Protein AF-A0A817SAX3-F1 (afdb_monomer_lite)

Radius of gyration: 15.84 Å; chains: 1; bounding box: 39×29×40 Å

Secondary structure (DSSP, 8-state):
-EEETTEEE-STTTT--EEE---GGGG-EEETTEEE-TTSPPHHHHHHHHHHHHHHHHHHHTTSTT--EEEPPTTS--------SS--------

Sequence (94 aa):
LCESDDGLKTIVDLPGDLLIIPQATLGGRLNGHRFQYHNNINRDIGLEFYDKFVSNLRELCNQNKDNIVHAGSYGIKQIYSCETNGPAMHLIEF

pLDDT: mean 93.37, std 5.43, range [70.19, 98.5]

Structure (mmCIF, N/CA/C/O backbone):
data_AF-A0A817SAX3-F1
#
_entry.id   AF-A0A817SAX3-F1
#
loop_
_atom_site.group_PDB
_atom_site.id
_atom_site.type_symbol
_atom_site.label_atom_id
_atom_site.label_alt_id
_atom_site.label_comp_id
_atom_site.label_asym_id
_atom_site.label_entity_id
_atom_site.label_seq_id
_atom_site.pdbx_PDB_ins_code
_atom_site.Cartn_x
_atom_site.Cartn_y
_atom_site.Cartn_z
_atom_site.occupancy
_atom_site.B_iso_or_equiv
_atom_site.auth_seq_id
_atom_site.auth_comp_id
_atom_site.auth_asym_id
_atom_site.auth_atom_id
_atom_site.pdbx_PDB_model_num
ATOM 1 N N . LEU A 1 1 ? 4.868 3.237 14.843 1.00 83.38 1 LEU A N 1
ATOM 2 C CA . LEU A 1 1 ? 4.298 3.634 16.147 1.00 83.38 1 LEU A CA 1
ATOM 3 C C . LEU A 1 1 ? 3.722 5.028 15.989 1.00 83.38 1 LEU A C 1
ATOM 5 O O . LEU A 1 1 ? 4.312 5.820 15.264 1.00 83.38 1 LEU A O 1
ATOM 9 N N . CYS A 1 2 ? 2.584 5.288 16.613 1.00 88.31 2 CYS A N 1
ATOM 10 C CA . CYS A 1 2 ? 1.864 6.553 16.580 1.00 88.31 2 CYS A CA 1
ATOM 11 C C . CYS A 1 2 ? 1.935 7.195 17.970 1.00 88.31 2 CYS A C 1
ATOM 13 O O . CYS A 1 2 ? 1.903 6.484 18.977 1.00 88.31 2 CYS A O 1
ATOM 15 N N . GLU A 1 3 ? 2.057 8.517 18.016 1.00 89.75 3 GLU A N 1
ATOM 16 C CA . GLU A 1 3 ? 2.060 9.279 19.265 1.00 89.75 3 GLU A CA 1
ATOM 17 C C . GLU A 1 3 ? 0.644 9.345 19.859 1.00 89.75 3 GLU A C 1
ATOM 19 O O . GLU A 1 3 ? -0.332 9.550 19.138 1.00 89.75 3 GLU A O 1
ATOM 24 N N . SER A 1 4 ? 0.539 9.132 21.169 1.00 87.31 4 SER A N 1
ATOM 25 C CA . SER A 1 4 ? -0.678 9.294 21.968 1.00 87.31 4 SER A CA 1
ATOM 26 C C . SER A 1 4 ? -0.310 9.854 23.345 1.00 87.31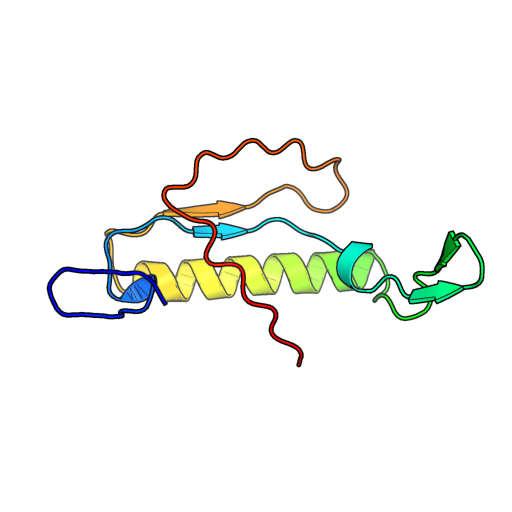 4 SER A C 1
ATOM 28 O O . SER A 1 4 ? 0.865 9.829 23.717 1.00 87.31 4 SER A O 1
ATOM 30 N N . ASP A 1 5 ? -1.296 10.301 24.123 1.00 87.06 5 ASP A N 1
ATOM 31 C CA . ASP A 1 5 ? -1.068 10.864 25.464 1.00 87.06 5 ASP A CA 1
ATOM 32 C C . ASP A 1 5 ? -0.379 9.873 26.428 1.00 87.06 5 ASP A C 1
ATOM 34 O O . ASP A 1 5 ? 0.390 10.282 27.296 1.00 87.06 5 ASP A O 1
ATOM 38 N N . ASP A 1 6 ? -0.587 8.563 26.236 1.00 88.62 6 ASP A N 1
ATOM 39 C CA . ASP A 1 6 ? 0.049 7.496 27.029 1.00 88.62 6 ASP A CA 1
ATOM 40 C C . ASP A 1 6 ? 1.406 7.035 26.453 1.00 88.62 6 ASP A C 1
ATOM 42 O O . ASP A 1 6 ? 1.965 6.023 26.884 1.00 88.62 6 ASP A O 1
ATOM 46 N N . GLY A 1 7 ? 1.925 7.725 25.433 1.00 90.12 7 GLY A N 1
ATOM 47 C CA . GLY A 1 7 ? 3.143 7.365 24.711 1.00 90.12 7 GLY A CA 1
ATOM 48 C C . GLY A 1 7 ? 2.888 6.695 23.358 1.00 90.12 7 GLY A C 1
ATOM 49 O O . GLY A 1 7 ? 1.860 6.895 22.710 1.00 90.12 7 GLY A O 1
ATOM 50 N N . LEU A 1 8 ? 3.869 5.919 22.892 1.00 91.06 8 LEU A N 1
ATOM 51 C CA . LEU A 1 8 ? 3.858 5.313 21.560 1.00 91.06 8 LEU A CA 1
ATOM 52 C C . LEU A 1 8 ? 2.988 4.050 21.513 1.00 91.06 8 LEU A C 1
ATOM 54 O O . LEU A 1 8 ? 3.249 3.092 22.238 1.00 91.06 8 LEU A O 1
ATOM 58 N N . LYS A 1 9 ? 2.016 4.011 20.597 1.00 90.94 9 LYS A N 1
ATOM 59 C CA . LYS A 1 9 ? 1.138 2.846 20.365 1.00 90.94 9 LYS A CA 1
ATOM 60 C C . LYS A 1 9 ? 1.203 2.360 18.917 1.00 90.94 9 LYS A C 1
ATOM 62 O O . LYS A 1 9 ? 1.738 3.049 18.040 1.00 90.94 9 LYS A O 1
ATOM 67 N N . THR A 1 10 ? 0.725 1.147 18.639 1.00 90.69 10 THR A N 1
ATOM 68 C CA . THR A 1 10 ? 0.577 0.688 17.249 1.00 90.69 10 THR A CA 1
ATOM 69 C C . THR A 1 10 ? -0.692 1.270 16.632 1.00 90.69 10 THR A C 1
ATOM 71 O O . THR A 1 10 ? -1.572 1.747 17.342 1.00 90.69 10 THR A O 1
ATOM 74 N N . ILE A 1 11 ? -0.795 1.229 15.301 1.00 89.56 11 ILE A N 1
ATOM 75 C CA . ILE A 1 11 ? -2.015 1.676 14.616 1.00 89.56 11 ILE A CA 1
ATOM 76 C C . ILE A 1 11 ? -3.219 0.787 14.950 1.00 89.56 11 ILE A C 1
ATOM 78 O O . ILE A 1 11 ? -4.340 1.265 14.942 1.00 89.56 11 ILE A O 1
ATOM 82 N N . VAL A 1 12 ? -2.985 -0.488 15.282 1.00 88.06 12 VAL A N 1
ATOM 83 C CA . VAL A 1 12 ? -4.049 -1.429 15.656 1.00 88.06 12 VAL A CA 1
ATOM 84 C C . VAL A 1 12 ? -4.593 -1.108 17.049 1.00 88.06 12 VAL A C 1
ATOM 86 O O . VAL A 1 12 ? -5.762 -1.350 17.309 1.00 88.06 12 VAL A O 1
ATOM 89 N N . ASP A 1 13 ? -3.778 -0.527 17.932 1.00 87.56 13 ASP A N 1
ATOM 90 C CA . ASP A 1 13 ? -4.181 -0.143 19.294 1.00 87.56 13 ASP A CA 1
ATOM 91 C C . ASP A 1 13 ? -4.828 1.254 19.367 1.00 87.56 13 ASP A C 1
ATOM 93 O O . ASP A 1 13 ? -5.158 1.732 20.455 1.00 87.56 13 ASP A O 1
ATOM 97 N N . LEU A 1 14 ? -4.958 1.944 18.232 1.00 87.50 14 LEU A N 1
ATOM 98 C CA . LEU A 1 14 ? -5.494 3.298 18.127 1.00 87.50 14 LEU A CA 1
ATOM 99 C C . LEU A 1 14 ? -6.634 3.345 17.102 1.00 87.50 14 LEU A C 1
ATOM 101 O O . LEU A 1 14 ? -6.609 2.581 16.142 1.00 87.50 14 LEU A O 1
ATOM 105 N N . PRO A 1 15 ? -7.592 4.278 17.231 1.00 85.75 15 PRO A N 1
ATOM 106 C CA . PRO A 1 15 ? -8.655 4.482 16.246 1.00 85.75 15 PRO A CA 1
ATOM 107 C C . PRO A 1 15 ? -8.128 5.256 15.023 1.00 85.75 15 PRO A C 1
ATOM 109 O O . PRO A 1 15 ? -8.495 6.407 14.792 1.00 85.75 15 PRO A O 1
ATOM 112 N N . GLY A 1 16 ? -7.185 4.666 14.285 1.00 88.94 16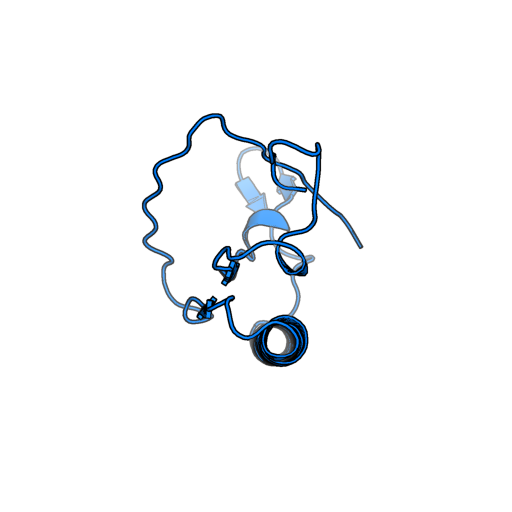 GLY A N 1
ATOM 113 C CA . GLY A 1 16 ? -6.534 5.293 13.135 1.00 88.94 16 GLY A CA 1
ATOM 114 C C . GLY A 1 16 ? -6.619 4.449 11.868 1.00 88.94 16 GLY A C 1
ATOM 115 O O . GLY A 1 16 ? -6.388 3.242 11.889 1.00 88.94 16 GLY A O 1
ATOM 116 N N . ASP A 1 17 ? -6.905 5.086 10.741 1.00 93.12 17 ASP A N 1
ATOM 117 C CA . ASP A 1 17 ? -7.007 4.383 9.464 1.00 93.12 17 ASP A CA 1
ATOM 118 C C . ASP A 1 17 ? -5.636 3.995 8.898 1.00 93.12 17 ASP A C 1
ATOM 120 O O . ASP A 1 17 ? -4.612 4.639 9.145 1.00 93.12 17 ASP A O 1
ATOM 124 N N . LEU A 1 18 ? -5.627 2.940 8.082 1.00 94.38 18 LEU A N 1
ATOM 125 C CA . LEU A 1 18 ? -4.445 2.472 7.368 1.00 94.38 18 LEU A CA 1
ATOM 126 C C . LEU A 1 18 ? -4.628 2.665 5.862 1.00 94.38 18 LEU A C 1
ATOM 128 O O . LEU A 1 18 ? -5.569 2.137 5.275 1.00 94.38 18 LEU A O 1
ATOM 132 N N . LEU A 1 19 ? -3.689 3.359 5.215 1.00 96.88 19 LEU A N 1
ATOM 133 C CA . LEU A 1 19 ? -3.620 3.461 3.757 1.00 96.88 19 LEU A CA 1
ATOM 134 C C . LEU A 1 19 ? -2.431 2.662 3.218 1.00 96.88 19 LEU A C 1
ATOM 136 O O . LEU A 1 19 ? -1.276 2.967 3.507 1.00 96.88 19 LEU A O 1
ATOM 140 N N . ILE A 1 20 ? -2.718 1.670 2.378 1.00 97.94 20 ILE A N 1
ATOM 141 C CA . ILE A 1 20 ? -1.715 0.809 1.749 1.00 97.94 20 ILE A CA 1
ATOM 142 C C . ILE A 1 20 ? -1.517 1.229 0.290 1.00 97.94 20 ILE A C 1
ATOM 144 O O . ILE A 1 20 ? -2.428 1.105 -0.530 1.00 97.94 20 ILE A O 1
ATOM 148 N N . ILE A 1 21 ? -0.304 1.655 -0.070 1.00 98.25 21 ILE A N 1
ATOM 149 C CA . ILE A 1 21 ? 0.044 2.069 -1.437 1.00 98.25 21 ILE A CA 1
ATOM 150 C C . ILE A 1 21 ? 1.098 1.110 -2.011 1.00 98.25 21 ILE A C 1
ATOM 152 O O . ILE A 1 21 ? 2.177 0.986 -1.429 1.00 98.25 21 ILE A O 1
ATOM 156 N N . PRO A 1 22 ? 0.845 0.439 -3.151 1.00 97.81 22 PRO A N 1
ATOM 157 C CA . PRO A 1 22 ? 1.860 -0.387 -3.793 1.00 97.81 22 PRO A CA 1
ATOM 158 C C . PRO A 1 22 ? 2.990 0.502 -4.329 1.00 97.81 22 PRO A C 1
ATOM 160 O O . PRO A 1 22 ? 2.758 1.366 -5.176 1.00 97.81 22 PRO A O 1
ATOM 163 N N . GLN A 1 23 ? 4.222 0.284 -3.858 1.00 97.44 23 GLN A N 1
ATOM 164 C CA . GLN A 1 23 ? 5.380 1.114 -4.210 1.00 97.44 23 GLN A CA 1
ATOM 165 C C . GLN A 1 23 ? 6.604 0.272 -4.597 1.00 97.44 23 GLN A C 1
ATOM 167 O O . GLN A 1 23 ? 7.594 0.186 -3.874 1.00 97.44 23 GLN A O 1
ATOM 172 N N . ALA A 1 24 ? 6.565 -0.323 -5.791 1.00 96.62 24 ALA A N 1
ATOM 173 C CA . ALA A 1 24 ? 7.676 -1.125 -6.316 1.00 96.62 24 ALA A CA 1
ATOM 174 C C . ALA A 1 24 ? 8.970 -0.312 -6.532 1.00 96.62 24 ALA A C 1
ATOM 176 O O . ALA A 1 24 ? 10.055 -0.885 -6.634 1.00 96.62 24 ALA A O 1
ATOM 177 N N . THR A 1 25 ? 8.885 1.023 -6.601 1.00 96.44 25 THR A N 1
ATOM 178 C CA . THR A 1 25 ? 10.064 1.875 -6.819 1.00 96.44 25 THR A CA 1
ATOM 179 C C . THR A 1 25 ? 11.039 1.885 -5.640 1.00 96.44 25 THR A C 1
ATOM 181 O O . THR A 1 25 ? 12.213 2.180 -5.855 1.00 96.44 25 THR A O 1
ATOM 184 N N . LEU A 1 26 ? 10.604 1.481 -4.439 1.00 96.44 26 LEU A N 1
ATOM 185 C CA . LEU A 1 26 ? 11.482 1.329 -3.272 1.00 96.44 26 LEU A CA 1
ATOM 186 C C . LEU A 1 26 ? 12.568 0.263 -3.482 1.00 96.44 26 LEU A C 1
ATOM 188 O O . LEU A 1 26 ? 13.647 0.382 -2.918 1.00 96.44 26 LEU A O 1
ATOM 192 N N . GLY A 1 27 ? 12.328 -0.737 -4.338 1.00 95.44 27 GLY A N 1
ATOM 193 C CA . GLY A 1 27 ? 13.332 -1.749 -4.696 1.00 95.44 27 GLY A CA 1
ATOM 194 C C . GLY A 1 27 ? 14.373 -1.273 -5.719 1.00 95.44 27 GLY A C 1
ATOM 195 O O . GLY A 1 27 ? 15.245 -2.041 -6.133 1.00 95.44 27 GLY A O 1
ATOM 196 N N . GLY A 1 28 ? 14.282 -0.016 -6.162 1.00 96.31 28 GLY A N 1
ATOM 197 C CA . GLY A 1 28 ? 15.196 0.563 -7.134 1.00 96.31 28 GLY A CA 1
ATOM 198 C C . GLY A 1 28 ? 16.620 0.660 -6.601 1.00 96.31 28 GLY A C 1
ATOM 199 O O . GLY A 1 28 ? 16.867 1.237 -5.547 1.00 96.31 28 GLY A O 1
ATOM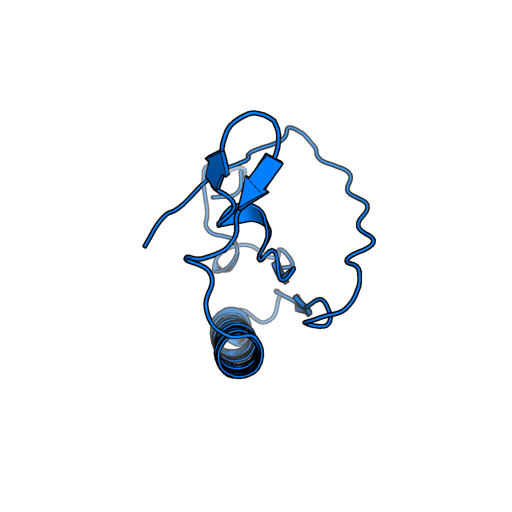 200 N N . ARG A 1 29 ? 17.585 0.181 -7.385 1.00 96.00 29 ARG A N 1
ATOM 201 C CA . ARG A 1 29 ? 19.014 0.388 -7.125 1.00 96.00 29 ARG A CA 1
ATOM 202 C C . ARG A 1 29 ? 19.587 1.405 -8.096 1.00 96.00 29 ARG A C 1
ATOM 204 O O . ARG A 1 29 ? 19.343 1.318 -9.299 1.00 96.00 29 ARG A O 1
ATOM 211 N N . LEU A 1 30 ? 20.344 2.367 -7.579 1.00 96.38 30 LEU A N 1
ATOM 212 C CA . LEU A 1 30 ? 20.993 3.376 -8.406 1.00 96.38 30 LEU A CA 1
ATOM 213 C C . LEU A 1 30 ? 22.167 2.752 -9.174 1.00 96.38 30 LEU A C 1
ATOM 215 O O . LEU A 1 30 ? 23.063 2.162 -8.575 1.00 96.38 30 LEU A O 1
ATOM 219 N N . ASN A 1 31 ? 22.168 2.902 -10.496 1.00 95.25 31 ASN A N 1
ATOM 220 C CA . ASN A 1 31 ? 23.269 2.518 -11.373 1.00 95.25 31 ASN A CA 1
ATOM 221 C C . ASN A 1 31 ? 23.599 3.697 -12.304 1.00 95.25 31 ASN A C 1
ATOM 223 O O . ASN A 1 31 ? 22.843 4.026 -13.225 1.00 95.25 31 ASN A O 1
ATOM 227 N N . GLY A 1 32 ? 24.703 4.389 -12.010 1.00 95.56 32 GLY A N 1
ATOM 228 C CA . GLY A 1 32 ? 25.021 5.681 -12.616 1.00 95.56 32 GLY A CA 1
ATOM 229 C C . GLY A 1 32 ? 23.960 6.728 -12.267 1.00 95.56 32 GLY A C 1
ATOM 230 O O . GLY A 1 32 ? 23.783 7.072 -11.104 1.00 95.56 32 GLY A O 1
ATOM 231 N N . HIS A 1 33 ? 23.231 7.207 -13.278 1.00 95.62 33 HIS A N 1
ATOM 232 C CA . HIS A 1 33 ? 22.187 8.234 -13.136 1.00 95.62 33 HIS A CA 1
ATOM 233 C C . HIS A 1 33 ? 20.760 7.676 -13.277 1.00 95.62 33 HIS A C 1
ATOM 235 O O . HIS A 1 33 ? 19.818 8.436 -13.498 1.00 95.62 33 HIS A O 1
ATOM 241 N N . ARG A 1 34 ? 20.583 6.348 -13.238 1.00 96.25 34 ARG A N 1
ATOM 242 C CA . ARG A 1 34 ? 19.277 5.697 -13.425 1.00 96.25 34 ARG A CA 1
ATOM 243 C C . ARG A 1 34 ? 19.025 4.659 -12.341 1.00 96.25 34 ARG A C 1
ATOM 245 O O . ARG A 1 34 ? 19.938 3.944 -11.941 1.00 96.25 34 ARG A O 1
ATOM 252 N N . PHE A 1 35 ? 17.773 4.543 -11.913 1.00 97.44 35 PHE A N 1
ATOM 253 C CA . PHE A 1 35 ? 17.336 3.433 -11.073 1.00 97.44 35 PHE A CA 1
ATOM 254 C C . PHE A 1 35 ? 17.068 2.188 -11.922 1.00 97.44 35 PHE A C 1
ATOM 256 O O . PHE A 1 35 ? 16.491 2.272 -13.007 1.00 97.44 35 PHE A O 1
ATOM 263 N N . GLN A 1 36 ? 17.490 1.034 -11.415 1.00 97.38 36 GLN A N 1
ATOM 264 C CA . GLN A 1 36 ? 17.234 -0.286 -11.981 1.00 97.38 36 GLN A CA 1
ATOM 265 C C . GLN A 1 36 ? 16.410 -1.119 -11.003 1.00 97.38 36 GLN A C 1
ATOM 267 O O . GLN A 1 36 ? 16.612 -1.045 -9.793 1.00 97.38 36 GLN A O 1
ATOM 272 N N . TYR A 1 37 ? 15.511 -1.943 -11.539 1.00 96.81 37 TYR A N 1
ATOM 273 C CA . TYR A 1 37 ? 14.510 -2.687 -10.764 1.00 96.81 37 TYR A CA 1
ATOM 274 C C . TYR A 1 37 ? 14.605 -4.201 -10.988 1.00 96.81 37 TYR A C 1
ATOM 276 O O . TYR A 1 37 ? 13.624 -4.917 -10.831 1.00 96.81 37 TYR A O 1
ATOM 284 N N . HIS A 1 38 ? 15.778 -4.704 -11.384 1.00 95.19 38 HIS A N 1
ATOM 285 C CA . HIS A 1 38 ? 15.975 -6.120 -11.723 1.00 95.19 38 HIS A CA 1
ATOM 286 C C . HIS A 1 38 ? 15.715 -7.080 -10.554 1.00 95.19 38 HIS A C 1
ATOM 288 O O . HIS A 1 38 ? 15.418 -8.245 -10.789 1.00 95.19 38 HIS A O 1
ATOM 294 N N . ASN A 1 39 ? 15.801 -6.583 -9.318 1.00 93.81 39 ASN A N 1
ATOM 295 C CA . ASN A 1 39 ? 15.545 -7.363 -8.1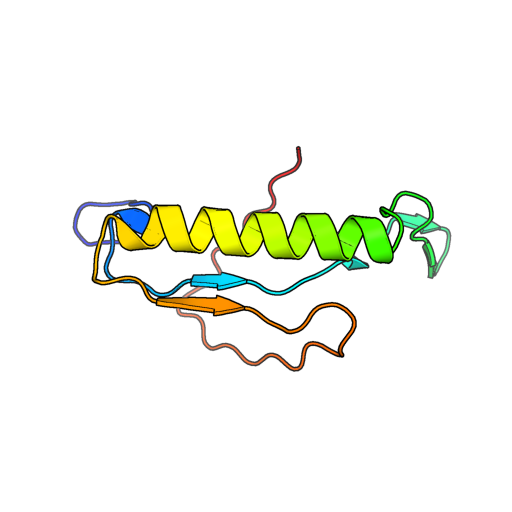07 1.00 93.81 39 ASN A CA 1
ATOM 296 C C . ASN A 1 39 ? 14.077 -7.321 -7.664 1.00 93.81 39 ASN A C 1
ATOM 298 O O . ASN A 1 39 ? 13.725 -7.960 -6.676 1.00 93.81 39 ASN A O 1
ATOM 302 N N . ASN A 1 40 ? 13.225 -6.558 -8.353 1.00 96.50 40 ASN A N 1
ATOM 303 C CA . ASN A 1 40 ? 11.808 -6.544 -8.035 1.00 96.50 40 ASN A CA 1
ATOM 304 C C . ASN A 1 40 ? 11.170 -7.871 -8.437 1.00 96.50 40 ASN A C 1
ATOM 306 O O . ASN A 1 40 ? 11.521 -8.485 -9.446 1.00 96.50 40 ASN A O 1
ATOM 310 N N . ILE A 1 41 ? 10.172 -8.269 -7.658 1.00 96.12 41 ILE A N 1
ATOM 311 C CA . ILE A 1 41 ? 9.316 -9.400 -7.987 1.00 96.12 41 ILE A CA 1
ATOM 312 C C . ILE A 1 41 ? 8.615 -9.186 -9.337 1.00 96.12 41 ILE A C 1
ATOM 314 O O . ILE A 1 41 ? 8.322 -8.055 -9.739 1.00 96.12 41 ILE A O 1
ATOM 318 N N . ASN A 1 42 ? 8.328 -10.286 -10.039 1.00 96.88 42 ASN A N 1
ATOM 319 C CA . ASN A 1 42 ? 7.499 -10.253 -11.240 1.00 96.88 42 ASN A CA 1
ATOM 320 C C . ASN A 1 42 ? 6.126 -9.621 -10.939 1.00 96.88 42 ASN A C 1
ATOM 322 O O . ASN A 1 42 ? 5.581 -9.816 -9.855 1.00 96.88 42 ASN A O 1
ATOM 326 N N . ARG A 1 43 ? 5.558 -8.898 -11.912 1.00 95.56 43 ARG A N 1
ATOM 327 C CA . ARG A 1 43 ? 4.291 -8.165 -11.778 1.00 95.56 43 ARG A CA 1
ATOM 328 C C . ARG A 1 43 ? 3.129 -9.026 -11.276 1.00 95.56 43 ARG A C 1
ATOM 330 O O . ARG A 1 43 ? 2.422 -8.580 -10.380 1.00 95.56 43 ARG A O 1
ATOM 337 N N . ASP A 1 44 ? 2.914 -10.205 -11.853 1.00 97.38 44 ASP A N 1
ATOM 338 C CA . ASP A 1 44 ? 1.717 -11.008 -11.563 1.00 97.38 44 ASP A CA 1
ATOM 339 C C . ASP A 1 44 ? 1.813 -11.642 -10.172 1.00 97.38 44 ASP A C 1
ATOM 341 O O . ASP A 1 44 ? 0.865 -11.601 -9.392 1.00 97.38 44 ASP A O 1
ATOM 345 N N . ILE A 1 45 ? 3.009 -12.115 -9.811 1.00 97.88 45 ILE A N 1
ATOM 346 C CA . ILE A 1 45 ? 3.302 -12.598 -8.454 1.00 97.88 45 ILE A CA 1
ATOM 347 C C . ILE A 1 45 ? 3.228 -11.435 -7.449 1.00 97.88 45 ILE A C 1
ATOM 349 O O . ILE A 1 45 ? 2.720 -11.580 -6.341 1.00 97.88 45 ILE A O 1
ATOM 353 N N . GLY A 1 46 ? 3.700 -10.251 -7.843 1.00 97.88 46 GLY A N 1
ATOM 354 C CA . GLY A 1 46 ? 3.627 -9.035 -7.042 1.00 97.88 46 GLY A CA 1
ATOM 355 C C . GLY A 1 46 ? 2.193 -8.590 -6.757 1.00 97.88 46 GLY A C 1
ATOM 356 O O . GLY A 1 46 ? 1.921 -8.146 -5.645 1.00 97.88 46 GLY A O 1
ATOM 357 N N . LEU A 1 47 ? 1.281 -8.741 -7.723 1.00 98.38 47 LEU A N 1
ATOM 358 C CA . LEU A 1 47 ? -0.151 -8.513 -7.526 1.00 98.38 47 LEU A CA 1
ATOM 359 C C . LEU A 1 47 ? -0.724 -9.505 -6.507 1.00 98.38 47 LEU A C 1
ATOM 361 O O . LEU A 1 47 ? -1.361 -9.081 -5.549 1.00 98.38 47 LEU A O 1
ATOM 365 N N . GLU A 1 48 ? -0.431 -10.799 -6.656 1.00 98.50 48 GLU A N 1
ATOM 366 C CA . GLU A 1 48 ? -0.896 -11.823 -5.713 1.00 98.50 48 GLU A CA 1
ATOM 367 C C . GLU A 1 48 ? -0.420 -11.538 -4.278 1.00 98.50 48 GLU A C 1
ATOM 369 O O . GLU A 1 48 ? -1.187 -11.645 -3.318 1.00 98.50 48 GLU A O 1
ATOM 374 N N . PHE A 1 49 ? 0.844 -11.144 -4.115 1.00 98.12 49 PHE A N 1
ATOM 375 C CA . PHE A 1 49 ? 1.402 -10.795 -2.809 1.00 98.12 49 PHE A CA 1
ATOM 376 C C . PHE A 1 49 ? 0.789 -9.516 -2.246 1.00 98.12 49 PHE A C 1
ATOM 378 O O . PHE A 1 49 ? 0.506 -9.463 -1.050 1.00 98.12 49 PHE A O 1
ATOM 385 N N . TYR A 1 50 ? 0.551 -8.507 -3.086 1.00 98.50 50 TYR A N 1
ATOM 386 C CA . TYR A 1 50 ? -0.120 -7.278 -2.673 1.00 98.50 50 TYR A CA 1
ATOM 387 C C . TYR A 1 50 ? -1.547 -7.552 -2.182 1.00 98.50 50 TYR A C 1
ATOM 389 O O . TYR A 1 50 ? -1.917 -7.096 -1.101 1.00 98.50 50 TYR A O 1
ATOM 397 N N . ASP A 1 51 ? -2.320 -8.352 -2.917 1.00 98.44 51 ASP A N 1
ATOM 398 C CA . ASP A 1 51 ? -3.694 -8.698 -2.547 1.00 98.44 51 ASP A CA 1
ATOM 399 C C . ASP A 1 51 ? -3.738 -9.489 -1.233 1.00 98.44 51 ASP A C 1
ATOM 401 O O . ASP A 1 51 ? -4.526 -9.169 -0.337 1.00 98.44 51 ASP A O 1
ATOM 405 N N . LYS A 1 52 ? -2.835 -10.467 -1.064 1.00 98.44 52 LYS A N 1
ATOM 406 C CA . LYS A 1 52 ? -2.672 -11.207 0.199 1.00 98.44 52 LYS A CA 1
ATOM 407 C C . LYS A 1 52 ? -2.292 -10.284 1.355 1.00 98.44 52 LYS A C 1
ATOM 409 O O . LYS A 1 52 ? -2.867 -10.388 2.435 1.00 98.44 52 LYS A O 1
ATOM 414 N N . PHE A 1 53 ? -1.361 -9.358 1.134 1.00 98.06 53 PHE A N 1
ATOM 415 C CA . PHE A 1 53 ? -0.933 -8.390 2.141 1.00 98.06 53 PHE A CA 1
ATOM 416 C C . PHE A 1 53 ? -2.090 -7.494 2.604 1.00 98.06 53 PHE A C 1
ATOM 418 O O . PHE A 1 53 ? -2.331 -7.366 3.804 1.00 98.06 53 PHE A O 1
ATOM 425 N N . VAL A 1 54 ? -2.854 -6.929 1.663 1.00 98.06 54 VAL A N 1
ATOM 426 C CA . VAL A 1 54 ? -4.030 -6.101 1.970 1.00 98.06 54 VAL A CA 1
ATOM 427 C C . VAL A 1 54 ? -5.099 -6.912 2.707 1.00 98.06 54 VAL A C 1
ATOM 429 O O . VAL A 1 54 ? -5.684 -6.415 3.670 1.00 98.06 54 VAL A O 1
ATOM 432 N N . SER A 1 55 ? -5.352 -8.155 2.284 1.00 97.56 55 SER A N 1
ATOM 433 C CA . SER A 1 55 ? -6.324 -9.041 2.936 1.00 97.56 55 SER A CA 1
ATOM 434 C C . SER A 1 55 ? -5.953 -9.323 4.392 1.00 97.56 55 SER A C 1
ATOM 436 O O . SER A 1 55 ? -6.789 -9.149 5.277 1.00 97.56 55 SER A O 1
ATOM 438 N N . ASN A 1 56 ? -4.695 -9.683 4.654 1.00 96.25 56 ASN A N 1
ATOM 439 C CA . ASN A 1 56 ? -4.219 -9.980 6.006 1.00 96.25 56 ASN A CA 1
ATOM 440 C C . ASN A 1 56 ? -4.312 -8.755 6.927 1.00 96.25 56 ASN A C 1
ATOM 442 O O . ASN A 1 56 ? -4.683 -8.880 8.090 1.00 96.25 56 ASN A O 1
ATOM 446 N N . LEU A 1 57 ? -4.011 -7.557 6.415 1.00 94.56 57 LEU A N 1
ATOM 447 C CA . LEU A 1 57 ? -4.118 -6.327 7.204 1.00 94.56 57 LEU A CA 1
ATOM 448 C C . LEU A 1 57 ? -5.566 -5.936 7.492 1.00 94.56 57 LEU A C 1
ATOM 450 O O . LEU A 1 57 ? -5.858 -5.479 8.592 1.00 94.56 57 LEU A O 1
ATOM 454 N N . ARG A 1 58 ? -6.488 -6.158 6.550 1.00 94.44 58 ARG A N 1
ATOM 455 C CA . ARG A 1 58 ? -7.927 -5.996 6.808 1.00 94.44 58 ARG A CA 1
ATOM 456 C C . ARG A 1 58 ? -8.406 -6.930 7.912 1.00 94.44 58 ARG A C 1
ATOM 458 O O . ARG A 1 58 ? -9.143 -6.496 8.788 1.00 94.44 58 ARG A O 1
ATOM 465 N N . GLU A 1 59 ? -7.982 -8.190 7.886 1.00 93.25 59 GLU A N 1
ATOM 466 C CA . GLU A 1 59 ? -8.325 -9.159 8.930 1.00 93.25 59 GLU A CA 1
ATOM 467 C C . GLU A 1 59 ? -7.761 -8.753 10.297 1.00 93.25 59 GLU A C 1
ATOM 469 O O . GLU A 1 59 ? -8.492 -8.776 11.287 1.00 93.25 59 GLU A O 1
ATOM 474 N N . LEU A 1 60 ? -6.498 -8.317 10.345 1.00 90.62 60 LEU A N 1
ATOM 475 C CA . LEU A 1 60 ? -5.858 -7.843 11.571 1.00 90.62 60 LEU A CA 1
ATOM 476 C C . LEU A 1 60 ? -6.567 -6.607 12.141 1.00 90.62 60 LEU A C 1
ATOM 478 O O . LEU A 1 60 ? -6.886 -6.574 13.325 1.00 90.62 60 LEU A O 1
ATOM 482 N N . CYS A 1 61 ? -6.854 -5.610 11.302 1.00 89.06 61 CYS A N 1
ATOM 483 C CA . CYS A 1 61 ? -7.529 -4.385 11.726 1.00 89.06 61 CYS A CA 1
ATOM 484 C C . CYS A 1 61 ? -8.988 -4.627 12.132 1.00 89.06 61 CYS A C 1
ATOM 486 O O . CYS A 1 61 ? -9.450 -3.987 13.061 1.00 89.06 61 CYS A O 1
ATOM 488 N N . ASN A 1 62 ? -9.701 -5.594 11.541 1.00 83.88 62 ASN A N 1
ATOM 489 C CA . ASN A 1 62 ? -11.080 -5.922 11.940 1.00 83.88 62 ASN A CA 1
ATOM 490 C C . ASN A 1 62 ? -11.219 -6.377 13.406 1.00 83.88 62 ASN A C 1
ATOM 492 O O . ASN A 1 62 ? -12.332 -6.388 13.938 1.00 83.88 62 ASN A O 1
ATOM 496 N N . GLN A 1 63 ? -10.120 -6.765 14.061 1.00 79.06 63 GLN A N 1
ATOM 497 C CA . GLN A 1 63 ? -10.115 -7.109 15.485 1.00 79.06 63 GLN A CA 1
ATOM 498 C C . GLN A 1 63 ? -10.451 -5.891 16.362 1.00 79.06 63 GLN A C 1
ATOM 500 O O . GLN A 1 63 ? -11.132 -6.048 17.375 1.00 79.06 63 GLN A O 1
ATOM 505 N N . ASN A 1 64 ? -10.070 -4.687 15.923 1.00 72.50 64 ASN A N 1
ATOM 506 C CA . ASN A 1 64 ? -10.449 -3.412 16.521 1.00 72.50 64 ASN A CA 1
ATOM 507 C C . ASN A 1 64 ? -11.337 -2.652 15.528 1.00 72.50 64 ASN A C 1
ATOM 509 O O . ASN A 1 64 ? -10.881 -2.118 14.525 1.00 72.50 64 ASN A O 1
ATOM 513 N N . LYS A 1 65 ? -12.649 -2.623 15.794 1.00 70.19 65 LYS A N 1
ATOM 514 C CA . L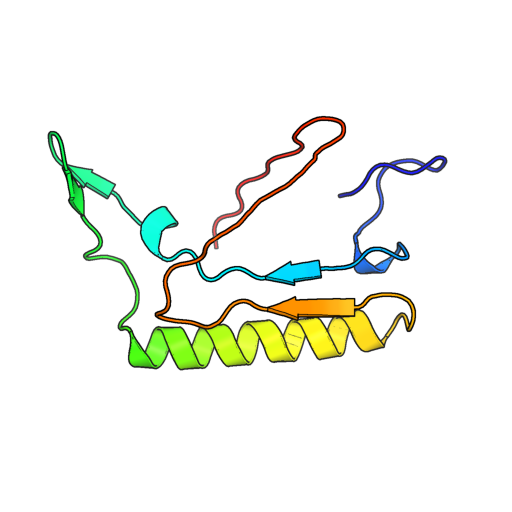YS A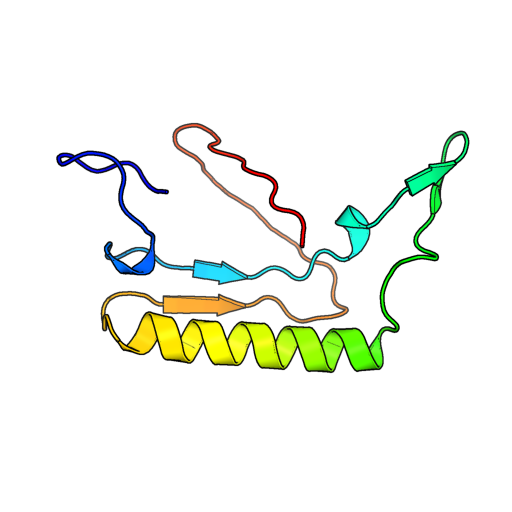 1 65 ? -13.696 -2.150 14.858 1.00 70.19 65 LYS A CA 1
ATOM 515 C C . LYS A 1 65 ? -13.599 -0.672 14.440 1.00 70.19 65 LYS A C 1
ATOM 517 O O . LYS A 1 65 ? -14.448 -0.214 13.679 1.00 70.19 65 LYS A O 1
ATOM 522 N N . ASP A 1 66 ? -12.588 0.041 14.917 1.00 82.00 66 ASP A N 1
ATOM 523 C CA . ASP A 1 66 ? -12.400 1.476 14.734 1.00 82.00 66 ASP A CA 1
ATOM 524 C C . ASP A 1 66 ? -11.339 1.815 13.668 1.00 82.00 66 ASP A C 1
ATOM 526 O O . ASP A 1 66 ? -11.063 2.989 13.442 1.00 82.00 66 ASP A O 1
ATOM 530 N N . ASN A 1 67 ? -10.747 0.818 12.996 1.00 89.81 67 ASN A N 1
ATOM 531 C CA . ASN A 1 67 ? -9.761 1.020 11.930 1.00 89.81 67 ASN A CA 1
ATOM 532 C C . ASN A 1 67 ? -10.359 0.736 10.541 1.00 89.81 67 ASN A C 1
ATOM 534 O O . ASN A 1 67 ? -10.841 -0.371 10.284 1.00 89.81 67 ASN A O 1
ATOM 538 N N . ILE A 1 68 ? -10.240 1.673 9.594 1.00 92.06 68 ILE A N 1
ATOM 539 C CA . ILE A 1 68 ? -10.556 1.431 8.179 1.00 92.06 68 ILE A CA 1
ATOM 540 C C . ILE A 1 68 ? -9.261 1.198 7.394 1.00 92.06 68 ILE A C 1
ATOM 542 O O . ILE A 1 68 ? -8.304 1.969 7.470 1.00 92.06 68 ILE A O 1
ATOM 546 N N . VAL A 1 69 ? -9.228 0.126 6.594 1.00 95.25 69 VAL A N 1
ATOM 547 C CA . VAL A 1 69 ? -8.091 -0.182 5.711 1.00 95.25 69 VAL A CA 1
ATOM 548 C C . VAL A 1 69 ? -8.404 0.205 4.266 1.00 95.25 69 VAL A C 1
ATOM 550 O O . VAL A 1 69 ? -9.139 -0.485 3.548 1.00 95.25 69 VAL A O 1
ATOM 553 N N . HIS A 1 70 ? -7.771 1.282 3.816 1.00 96.81 70 HIS A N 1
ATOM 554 C CA . HIS A 1 70 ? -7.762 1.753 2.437 1.00 96.81 70 HIS A CA 1
ATOM 555 C C . HIS A 1 70 ? -6.583 1.155 1.660 1.00 96.81 70 HIS A C 1
ATOM 557 O O . HIS A 1 70 ? -5.487 0.975 2.191 1.00 96.81 70 HIS A O 1
ATOM 563 N N . ALA A 1 71 ? -6.785 0.872 0.373 1.00 98.19 71 ALA A N 1
ATOM 564 C CA . ALA A 1 71 ? -5.751 0.301 -0.485 1.00 98.19 71 ALA A CA 1
ATOM 565 C C . ALA A 1 71 ? -5.786 0.924 -1.885 1.00 98.19 71 ALA A C 1
ATOM 567 O O . ALA A 1 71 ? -6.855 1.060 -2.484 1.00 98.19 71 ALA A O 1
ATOM 568 N N . GLY A 1 72 ? -4.614 1.296 -2.399 1.00 98.06 72 GLY A N 1
ATOM 569 C CA . GLY A 1 72 ? -4.433 1.728 -3.782 1.00 98.06 72 GLY A CA 1
ATOM 570 C C . GLY A 1 72 ? -4.552 0.568 -4.773 1.00 98.06 72 GLY A C 1
ATOM 571 O O . GLY A 1 72 ? -4.381 -0.599 -4.432 1.00 98.06 72 GLY A O 1
ATOM 572 N N . SER A 1 73 ? -4.829 0.870 -6.040 1.00 97.81 73 SER A N 1
ATOM 573 C CA . SER A 1 73 ? -4.906 -0.165 -7.078 1.00 97.81 73 SER A CA 1
ATOM 574 C C . SER A 1 73 ? -3.512 -0.522 -7.597 1.00 97.81 73 SER A C 1
ATOM 576 O O . SER A 1 73 ? -2.796 0.345 -8.107 1.00 97.81 73 SER A O 1
ATOM 578 N N . TYR A 1 74 ? -3.124 -1.796 -7.503 1.00 98.19 74 TYR A N 1
ATOM 579 C CA . TYR A 1 74 ? -1.838 -2.284 -8.005 1.00 98.19 74 TYR A CA 1
ATOM 580 C C . TYR A 1 74 ? -1.694 -2.076 -9.520 1.00 98.19 74 TYR A C 1
ATOM 582 O O . TYR A 1 74 ? -2.624 -2.291 -10.296 1.00 98.19 74 TYR A O 1
ATOM 590 N N . GLY A 1 75 ? -0.508 -1.647 -9.956 1.00 95.62 75 GLY A N 1
ATOM 591 C CA . GLY A 1 75 ? -0.198 -1.415 -11.371 1.00 95.62 75 GLY A CA 1
ATOM 592 C C . GLY A 1 75 ? -0.737 -0.104 -11.960 1.00 95.62 75 GLY A C 1
ATOM 593 O O . GLY A 1 75 ? -0.477 0.171 -13.130 1.00 95.62 75 GLY A O 1
ATOM 594 N N . ILE A 1 76 ? -1.440 0.721 -11.176 1.00 96.00 76 ILE A N 1
ATOM 595 C CA . ILE A 1 76 ? -1.902 2.059 -11.580 1.00 96.00 76 ILE A CA 1
ATOM 596 C C . ILE A 1 76 ? -0.954 3.137 -11.028 1.00 96.00 76 ILE A C 1
ATOM 598 O O . ILE A 1 76 ? -0.203 2.910 -10.076 1.00 96.00 76 ILE A O 1
ATOM 602 N N . LYS A 1 77 ? -0.972 4.337 -11.622 1.00 97.00 77 LYS A N 1
ATOM 603 C CA . LYS A 1 77 ? -0.281 5.507 -11.069 1.00 97.00 77 LYS A CA 1
ATOM 604 C C . LYS A 1 77 ? -0.900 5.891 -9.721 1.00 97.00 77 LYS A C 1
ATOM 606 O O . LYS A 1 77 ? -2.074 6.241 -9.657 1.00 97.00 77 LYS A O 1
ATOM 611 N N . GLN A 1 78 ? -0.085 5.891 -8.672 1.00 97.69 78 GLN A N 1
ATOM 612 C CA . GLN A 1 78 ? -0.507 6.275 -7.326 1.00 97.69 78 GLN A CA 1
ATOM 613 C C . GLN A 1 78 ? -0.461 7.803 -7.189 1.00 97.69 78 GLN A C 1
ATOM 615 O O . GLN A 1 78 ? 0.596 8.381 -6.939 1.00 97.69 78 GLN A O 1
ATOM 620 N N . ILE A 1 79 ? -1.589 8.474 -7.429 1.00 97.19 79 ILE A N 1
ATOM 621 C CA . ILE A 1 79 ? -1.725 9.919 -7.198 1.00 97.19 79 ILE A CA 1
ATOM 622 C C . ILE A 1 79 ? -2.107 10.107 -5.731 1.00 97.19 79 ILE A C 1
ATOM 624 O O . ILE A 1 79 ? -3.217 9.767 -5.335 1.00 97.19 79 ILE A O 1
ATOM 628 N N . TYR A 1 80 ? -1.166 10.610 -4.934 1.00 95.56 80 TYR A N 1
ATOM 629 C CA . TYR A 1 80 ? -1.285 10.700 -3.482 1.00 95.56 80 TYR A CA 1
ATOM 630 C C . TYR A 1 80 ? -1.023 12.126 -2.992 1.00 95.56 80 TYR A C 1
ATOM 632 O O . TYR A 1 80 ? -0.139 12.812 -3.506 1.00 95.56 80 TYR A O 1
ATOM 640 N N . SER A 1 81 ? -1.793 12.553 -1.991 1.00 96.38 81 SER A N 1
ATOM 641 C CA . SER A 1 81 ? -1.640 13.820 -1.277 1.00 96.38 81 SER A CA 1
ATOM 642 C C . SER A 1 81 ? -1.779 13.545 0.216 1.00 96.38 81 SER A C 1
ATOM 644 O O . SER A 1 81 ? -2.641 12.760 0.608 1.00 96.38 81 SER A O 1
ATOM 646 N N . CYS A 1 82 ? -0.925 14.160 1.035 1.00 94.50 82 CYS A N 1
ATOM 647 C CA . CYS A 1 82 ? -0.976 14.006 2.482 1.00 94.50 82 CYS A CA 1
ATOM 648 C C . CYS A 1 82 ? -0.655 15.294 3.218 1.00 94.50 82 CYS A C 1
ATOM 650 O O . CYS A 1 82 ? 0.194 16.079 2.791 1.00 94.50 82 CYS A O 1
ATOM 652 N N . GLU A 1 83 ? -1.280 15.429 4.377 1.00 95.56 83 GLU A N 1
ATOM 653 C CA . GLU A 1 83 ? -0.950 16.409 5.396 1.00 95.56 83 GLU A CA 1
ATOM 654 C C . GLU A 1 83 ? -0.423 15.655 6.618 1.00 95.56 83 GLU A C 1
ATOM 656 O O . GLU A 1 83 ? -0.970 14.620 7.000 1.00 95.56 83 GLU A O 1
ATOM 661 N N . THR A 1 84 ? 0.680 16.124 7.196 1.00 94.06 84 THR A N 1
ATOM 662 C CA . THR A 1 84 ? 1.342 15.442 8.313 1.00 94.06 84 THR A CA 1
ATOM 663 C C . THR A 1 84 ? 1.666 16.440 9.410 1.00 94.06 84 THR A C 1
ATOM 665 O O . THR A 1 84 ? 2.271 17.474 9.126 1.00 94.06 84 THR A O 1
ATOM 668 N N . ASN A 1 85 ? 1.371 16.097 10.661 1.00 89.44 85 ASN A N 1
ATOM 669 C CA . ASN A 1 85 ? 1.842 16.844 11.823 1.00 89.44 85 ASN A CA 1
ATOM 670 C C . ASN A 1 85 ? 3.210 16.304 12.282 1.00 89.44 85 ASN A C 1
ATOM 672 O O . ASN A 1 85 ? 3.307 15.594 13.276 1.00 89.44 85 ASN A O 1
ATOM 676 N N . GLY A 1 86 ? 4.250 16.577 11.490 1.00 87.25 86 GLY A N 1
ATOM 677 C CA . GLY A 1 86 ? 5.585 15.996 11.662 1.00 87.25 86 GLY A CA 1
ATOM 678 C C . GLY A 1 86 ? 5.745 14.660 10.915 1.00 87.25 86 GLY A C 1
ATOM 679 O O . GLY A 1 86 ? 5.060 13.686 11.229 1.00 87.25 86 GLY A O 1
ATOM 680 N N . PRO A 1 87 ? 6.632 14.564 9.907 1.00 84.38 87 PRO A N 1
ATOM 681 C CA . PRO A 1 87 ? 6.821 13.315 9.180 1.00 84.38 87 PRO A CA 1
ATOM 682 C C . PRO A 1 87 ? 7.608 12.307 10.028 1.00 84.38 87 PRO A C 1
ATOM 684 O O . PRO A 1 87 ? 8.812 12.447 10.227 1.00 84.38 87 PRO A O 1
ATOM 687 N N . ALA A 1 88 ? 6.939 11.247 10.478 1.00 90.69 88 ALA A N 1
ATOM 688 C CA . ALA A 1 88 ? 7.552 10.124 11.189 1.00 90.69 88 ALA A CA 1
ATOM 689 C C . ALA A 1 88 ? 7.835 8.945 10.235 1.00 90.69 88 ALA A C 1
ATOM 691 O O . ALA A 1 88 ? 7.269 7.856 10.369 1.00 90.69 88 ALA A O 1
ATOM 692 N N . MET A 1 89 ? 8.687 9.165 9.227 1.00 93.31 89 MET A N 1
ATOM 693 C CA . MET A 1 89 ? 9.018 8.136 8.233 1.00 93.31 89 MET A CA 1
ATOM 694 C C . MET A 1 89 ? 9.962 7.077 8.817 1.00 93.31 89 MET A C 1
ATOM 696 O O . MET A 1 89 ? 11.016 7.402 9.354 1.00 93.31 89 MET A O 1
ATOM 700 N N . HIS A 1 90 ? 9.592 5.808 8.652 1.00 94.06 90 HIS A N 1
ATOM 701 C CA . HIS A 1 90 ? 10.412 4.656 9.013 1.00 94.06 90 HIS A CA 1
ATOM 702 C C . HIS A 1 90 ? 10.535 3.721 7.803 1.00 94.06 90 HIS A C 1
ATOM 704 O O . HIS A 1 90 ? 9.558 3.521 7.079 1.00 94.06 90 HIS A O 1
ATOM 710 N N . LEU A 1 91 ? 11.721 3.144 7.597 1.00 95.75 91 LEU A N 1
ATOM 711 C CA . LEU A 1 91 ? 11.983 2.111 6.592 1.00 95.75 91 LEU A CA 1
ATOM 712 C C . LEU A 1 91 ? 12.220 0.774 7.304 1.00 95.75 91 LEU A C 1
ATOM 714 O O . LEU A 1 91 ? 13.014 0.714 8.241 1.00 95.75 91 LEU A O 1
ATOM 718 N N . ILE A 1 92 ? 11.533 -0.278 6.859 1.00 95.75 92 ILE A N 1
ATOM 719 C CA . ILE A 1 92 ? 11.675 -1.648 7.365 1.00 95.75 92 ILE A CA 1
ATOM 720 C C . ILE A 1 92 ? 12.007 -2.553 6.174 1.00 95.75 92 ILE A C 1
ATOM 722 O O . ILE A 1 92 ? 11.320 -2.490 5.153 1.00 95.75 92 ILE A O 1
ATOM 726 N N . GLU A 1 93 ? 13.045 -3.379 6.310 1.00 93.88 93 GLU A N 1
ATOM 727 C CA . GLU A 1 93 ? 13.472 -4.379 5.321 1.00 93.88 93 GLU A CA 1
ATOM 728 C C . GLU A 1 93 ? 13.240 -5.796 5.874 1.00 93.88 93 GLU A C 1
ATOM 730 O O . GLU A 1 93 ? 13.338 -6.004 7.087 1.00 93.88 93 GLU A O 1
ATOM 735 N N . PHE A 1 94 ? 12.916 -6.749 4.993 1.00 91.31 94 PHE A N 1
ATOM 736 C CA . PHE A 1 94 ? 12.581 -8.143 5.319 1.00 91.31 94 PHE A CA 1
ATOM 737 C C . PHE A 1 94 ? 13.438 -9.122 4.518 1.00 91.31 94 PHE A C 1
ATOM 739 O O . PHE A 1 94 ? 13.755 -8.797 3.349 1.00 91.31 94 PHE A O 1
#

Foldseek 3Di:
DDQDPVGDDDCLVDLEEAEAEDDQCVCWDDDPPDTDNPVGDDQVVSQVVLVVVQVVVVVSSVVPVRYHYHYDDRPDDDDDDDDDPDDPDDDDDD